Protein AF-A0A7D6A788-F1 (afdb_monomer)

Foldseek 3Di:
DVVVVVVVVVVVVVVVVVVVVVCPDPVVVVLVVLVVVLVVLVVVLPDPPDDPVRSVVSVVVSVVSQVVSCVVPVDGD

pLDDT: mean 93.08, std 6.91, range [67.75, 98.5]

Nearest PDB structures (foldseek):
  6dkm-assembly1_A  TM=7.079E-01  e=5.775E+00  synthetic construct
  7rqc-assembly2_2t  TM=4.075E-01  e=6.635E+00  Thermus thermophilus HB8

Sequence (77 aa):
MRQLLLIIVILIAGFLIYGAIMSSSPESKEKSKDRNAISYCWKEYDKKSLSDEQKRFIASSCEKMESDFRSRYGVNP

Radius of gyration: 20.37 Å; Cα contacts (8 Å, |Δi|>4): 32; chains: 1; bounding box: 35×36×56 Å

Secondary structure (DSSP, 8-state):
-HHHHHHHHHHHHHHHHHHHHHHHSHHHHHHHHHHHHHHHHHHHHT-TTS-HHHHHHHHHHHHHHHHHHHHHHSS--

Solvent-accessible surface area (backbone atoms only — not comparable to full-atom values): 4303 Å² total; per-residue (Å²): 109,71,67,59,53,51,51,52,51,51,53,51,51,51,51,51,52,53,52,52,53,57,61,66,33,71,64,48,47,49,54,51,50,54,38,51,52,41,54,48,43,52,59,59,48,69,41,85,90,54,51,72,67,57,32,54,56,45,47,57,53,34,54,47,51,45,51,53,43,29,74,72,68,78,44,82,111

Organism: Proteus mirabilis (NCBI:txid584)

Structure (mmCIF, N/CA/C/O backbone):
data_AF-A0A7D6A788-F1
#
_entry.id   AF-A0A7D6A788-F1
#
loop_
_atom_site.group_PDB
_atom_site.id
_atom_site.type_symbol
_atom_site.label_atom_id
_atom_site.label_alt_id
_atom_site.label_comp_id
_atom_site.label_asym_id
_atom_site.label_entity_id
_atom_site.label_seq_id
_atom_site.pdbx_PDB_ins_code
_atom_site.Cartn_x
_atom_site.Cartn_y
_atom_site.Cartn_z
_atom_site.occupancy
_atom_site.B_iso_or_equiv
_atom_site.auth_seq_id
_atom_site.auth_comp_id
_atom_site.auth_asym_id
_atom_site.auth_atom_id
_atom_site.pdbx_PDB_model_num
ATOM 1 N N . MET A 1 1 ? 16.064 -26.466 -37.116 1.00 74.50 1 MET A N 1
ATOM 2 C CA . MET A 1 1 ? 15.629 -26.589 -35.700 1.00 74.50 1 MET A CA 1
ATOM 3 C C . MET A 1 1 ? 16.574 -25.894 -34.716 1.00 74.50 1 MET A C 1
ATOM 5 O O . MET A 1 1 ? 16.103 -25.071 -33.947 1.00 74.50 1 MET A O 1
ATOM 9 N N . ARG A 1 2 ? 17.897 -26.124 -34.771 1.00 86.38 2 ARG A N 1
ATOM 10 C CA . ARG A 1 2 ? 18.883 -25.472 -33.878 1.00 86.38 2 ARG A CA 1
ATOM 11 C C . ARG A 1 2 ? 18.863 -23.931 -33.905 1.00 86.38 2 ARG A C 1
ATOM 13 O O . ARG A 1 2 ? 18.921 -23.311 -32.854 1.00 86.38 2 ARG A O 1
ATOM 20 N N . GLN A 1 3 ? 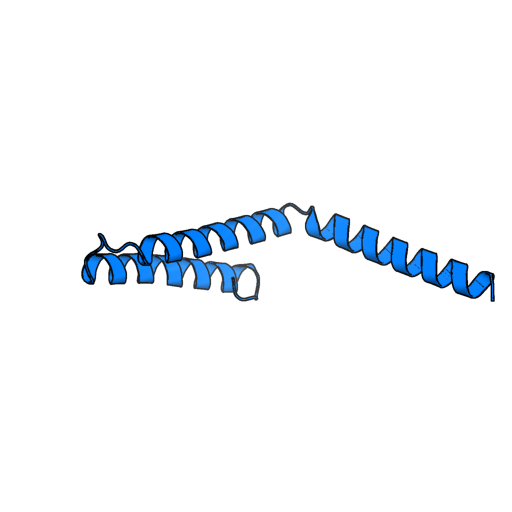18.726 -23.314 -35.081 1.00 86.94 3 GLN A N 1
ATOM 21 C CA . GLN A 1 3 ? 18.642 -21.848 -35.218 1.00 86.94 3 GLN A CA 1
ATOM 22 C C . GLN A 1 3 ? 17.368 -21.253 -34.603 1.00 86.94 3 GLN A C 1
ATOM 24 O O . GLN A 1 3 ? 17.436 -20.224 -33.944 1.00 86.94 3 GLN A O 1
ATOM 29 N N . LEU A 1 4 ? 16.225 -21.928 -34.759 1.00 90.19 4 LEU A N 1
ATOM 30 C CA . LEU A 1 4 ? 14.957 -21.506 -34.154 1.00 90.19 4 LEU A CA 1
ATOM 31 C C . LEU A 1 4 ? 15.024 -21.559 -32.624 1.00 90.19 4 LEU A C 1
ATOM 33 O O . LEU A 1 4 ? 14.599 -20.619 -31.964 1.00 90.19 4 LEU A O 1
ATOM 37 N N . LEU A 1 5 ? 15.626 -22.615 -32.066 1.00 90.44 5 LEU A N 1
ATOM 38 C CA . LEU A 1 5 ? 15.839 -22.731 -30.621 1.00 90.44 5 LEU A CA 1
ATOM 39 C C . LEU A 1 5 ? 16.714 -21.595 -30.078 1.00 90.44 5 LEU A C 1
ATOM 41 O O . LEU A 1 5 ? 16.382 -21.015 -29.051 1.00 90.44 5 LEU A O 1
ATOM 45 N N . LEU A 1 6 ? 17.790 -21.231 -30.781 1.00 93.06 6 LEU A N 1
ATOM 46 C CA . LEU A 1 6 ? 18.653 -20.118 -30.372 1.00 93.06 6 LEU A CA 1
ATOM 47 C C . LEU A 1 6 ? 17.919 -18.772 -30.395 1.00 93.06 6 LEU A C 1
ATOM 49 O O . LEU A 1 6 ? 18.056 -17.995 -29.456 1.00 93.06 6 LEU A O 1
ATOM 53 N N . ILE A 1 7 ? 17.107 -18.512 -31.423 1.00 94.19 7 ILE A N 1
ATOM 54 C CA . ILE A 1 7 ? 16.307 -17.280 -31.517 1.00 94.19 7 ILE A CA 1
ATOM 55 C C . ILE A 1 7 ? 15.306 -17.196 -30.358 1.00 94.19 7 ILE A C 1
ATOM 57 O O . ILE A 1 7 ? 15.206 -16.156 -29.711 1.00 94.19 7 ILE A O 1
ATOM 61 N N . ILE A 1 8 ? 14.608 -18.294 -30.055 1.00 94.62 8 ILE A N 1
ATOM 62 C CA . ILE A 1 8 ? 13.655 -18.353 -28.937 1.00 94.62 8 ILE A CA 1
ATOM 63 C C . ILE A 1 8 ? 14.364 -18.085 -27.605 1.00 94.62 8 ILE A C 1
ATOM 65 O O . ILE A 1 8 ? 13.888 -17.278 -26.811 1.00 94.62 8 ILE A O 1
ATOM 69 N N . VAL A 1 9 ? 15.523 -18.708 -27.371 1.00 95.00 9 VAL A N 1
ATOM 70 C CA . VAL A 1 9 ? 16.307 -18.496 -26.144 1.00 95.00 9 VAL A CA 1
ATOM 71 C C . VAL A 1 9 ? 16.748 -17.037 -26.008 1.00 95.00 9 VAL A C 1
ATOM 73 O O . VAL A 1 9 ? 16.631 -16.471 -24.924 1.00 95.00 9 VAL A O 1
ATOM 76 N N . ILE A 1 10 ? 17.199 -16.405 -27.094 1.00 95.31 10 ILE A N 1
ATOM 77 C CA . ILE A 1 10 ? 17.605 -14.991 -27.088 1.00 95.31 10 ILE A CA 1
ATOM 78 C C . ILE A 1 10 ? 16.415 -14.076 -26.780 1.00 95.31 10 ILE A C 1
ATOM 80 O O . ILE A 1 10 ? 16.550 -13.160 -25.972 1.00 95.31 10 ILE A O 1
ATOM 84 N N . LEU A 1 11 ? 15.246 -14.329 -27.375 1.00 94.31 11 LEU A N 1
ATOM 85 C CA . LEU A 1 11 ? 14.036 -13.542 -27.115 1.00 94.31 11 LEU A CA 1
ATOM 86 C C . LEU A 1 11 ? 13.583 -13.655 -25.656 1.00 94.31 11 LEU A C 1
ATOM 88 O O . LEU A 1 11 ? 13.277 -12.641 -25.030 1.00 94.31 11 LEU A O 1
ATOM 92 N N . ILE A 1 12 ? 13.591 -14.867 -25.096 1.00 93.81 12 ILE A N 1
ATOM 93 C CA . ILE A 1 12 ? 13.248 -15.094 -23.688 1.00 93.81 12 ILE A CA 1
ATOM 94 C C . ILE A 1 12 ? 14.258 -14.387 -22.779 1.00 93.81 12 ILE A C 1
ATOM 96 O O . ILE A 1 12 ? 13.859 -13.658 -21.874 1.00 93.81 12 ILE A O 1
ATOM 100 N N . ALA A 1 13 ? 15.559 -14.550 -23.035 1.00 92.62 13 ALA A N 1
ATOM 101 C CA . ALA A 1 13 ? 16.600 -13.888 -22.254 1.00 92.62 13 ALA A CA 1
ATOM 102 C C . ALA A 1 13 ? 16.464 -12.356 -22.306 1.00 92.62 13 ALA A C 1
ATOM 104 O O . ALA A 1 13 ? 16.521 -11.701 -21.266 1.00 92.62 13 ALA A O 1
ATOM 105 N N . GLY A 1 14 ? 16.208 -11.787 -23.488 1.00 93.44 14 GLY A N 1
ATOM 106 C CA . GLY A 1 14 ? 15.971 -10.353 -23.661 1.00 93.44 14 GLY A CA 1
ATOM 107 C C . GLY A 1 14 ? 14.748 -9.852 -22.888 1.00 93.44 14 GLY A C 1
ATOM 108 O O . GLY A 1 14 ? 14.836 -8.840 -22.193 1.00 93.44 14 GLY A O 1
ATOM 109 N N . PHE A 1 15 ? 13.632 -10.585 -22.938 1.00 91.31 15 PHE A N 1
ATOM 110 C CA . PHE A 1 15 ? 12.419 -10.253 -22.184 1.00 91.31 15 PHE A CA 1
ATOM 111 C C . PHE A 1 15 ? 12.652 -10.273 -20.665 1.00 91.31 15 PHE A C 1
ATOM 113 O O . PHE A 1 15 ? 12.238 -9.352 -19.961 1.00 91.31 15 PHE A O 1
ATOM 120 N N . LEU A 1 16 ? 13.362 -11.287 -20.158 1.00 89.50 16 LEU A N 1
ATOM 121 C CA . LEU A 1 16 ? 13.678 -11.404 -18.732 1.00 89.50 16 LEU A CA 1
ATOM 122 C C . LEU A 1 16 ? 14.594 -10.272 -18.247 1.00 89.50 16 LEU A C 1
ATOM 124 O O . LEU A 1 16 ? 14.341 -9.695 -17.191 1.00 89.50 16 LEU A O 1
ATOM 128 N N . ILE A 1 17 ? 15.623 -9.919 -19.025 1.00 88.88 17 ILE A N 1
ATOM 129 C CA . ILE A 1 17 ? 16.529 -8.806 -18.701 1.00 88.88 17 ILE A CA 1
ATOM 130 C C . ILE A 1 17 ? 15.759 -7.482 -18.674 1.00 88.88 17 ILE A C 1
ATOM 132 O O . ILE A 1 17 ? 15.900 -6.706 -17.729 1.00 88.88 17 ILE A O 1
ATOM 136 N N . TYR A 1 18 ? 14.902 -7.241 -19.669 1.00 85.38 18 TYR A N 1
ATOM 137 C CA . TYR A 1 18 ? 14.065 -6.043 -19.719 1.00 85.38 18 TYR A CA 1
ATOM 138 C C . TYR A 1 18 ? 13.141 -5.934 -18.495 1.00 85.38 18 TYR A C 1
ATOM 140 O O . TYR A 1 18 ? 13.096 -4.890 -17.840 1.00 85.38 18 TYR A O 1
ATOM 148 N N . GLY A 1 19 ? 12.463 -7.027 -18.128 1.00 78.00 19 GLY A N 1
ATOM 149 C CA . GLY A 1 19 ? 11.613 -7.076 -16.936 1.00 78.00 19 GLY A CA 1
ATOM 150 C C . GLY A 1 19 ? 12.386 -6.826 -15.636 1.00 78.00 19 GLY A C 1
ATOM 151 O O . GLY A 1 19 ? 11.928 -6.064 -14.782 1.00 78.00 19 GLY A O 1
ATOM 152 N N . ALA A 1 20 ? 13.584 -7.401 -15.503 1.00 78.44 20 ALA A N 1
ATOM 153 C CA . ALA A 1 20 ? 14.440 -7.194 -14.337 1.00 78.44 20 ALA A CA 1
ATOM 154 C C . ALA A 1 20 ? 14.843 -5.718 -14.181 1.00 78.44 20 ALA A C 1
ATOM 156 O O . ALA A 1 20 ? 14.704 -5.155 -13.093 1.00 78.44 20 ALA A O 1
ATOM 157 N N . ILE A 1 21 ? 15.250 -5.061 -15.271 1.00 78.38 21 ILE A N 1
ATOM 158 C CA . ILE A 1 21 ? 15.619 -3.639 -15.260 1.00 78.38 21 ILE A CA 1
ATOM 159 C C . ILE A 1 21 ? 14.418 -2.778 -14.852 1.00 78.38 21 ILE A C 1
ATOM 161 O O . ILE A 1 21 ? 14.535 -1.967 -13.933 1.00 78.38 21 ILE A O 1
ATOM 165 N N . MET A 1 22 ? 13.246 -3.011 -15.448 1.00 75.56 22 MET A N 1
ATOM 166 C CA . MET A 1 22 ? 12.026 -2.260 -15.135 1.00 75.56 22 MET A CA 1
ATOM 167 C C . MET A 1 22 ? 11.613 -2.411 -13.661 1.00 75.56 22 MET A C 1
ATOM 169 O O . MET A 1 22 ? 11.264 -1.433 -12.999 1.00 75.56 22 MET A O 1
ATOM 173 N N . SER A 1 23 ? 11.734 -3.625 -13.112 1.00 67.75 23 SER A N 1
ATOM 174 C CA . SER A 1 23 ? 11.441 -3.915 -11.701 1.00 67.75 23 SER A CA 1
ATOM 175 C C . SER A 1 23 ? 12.427 -3.274 -10.720 1.00 67.75 23 SER A C 1
ATOM 177 O O . SER A 1 23 ? 12.078 -3.041 -9.562 1.00 67.75 23 SER A O 1
ATOM 179 N N . SER A 1 24 ? 13.639 -2.952 -11.175 1.00 74.00 24 SER A N 1
ATOM 180 C CA . SER A 1 24 ? 14.694 -2.342 -10.362 1.00 74.00 24 SER A CA 1
ATOM 181 C C . SER A 1 24 ? 14.695 -0.812 -10.388 1.00 74.00 24 SER A C 1
ATOM 183 O O . SER A 1 24 ? 15.471 -0.199 -9.645 1.00 74.00 24 SER A O 1
ATOM 185 N N . SER A 1 25 ? 13.836 -0.206 -11.215 1.00 82.31 25 SER A N 1
ATOM 186 C CA . SER A 1 25 ? 13.747 1.244 -11.353 1.00 82.31 25 SER A CA 1
ATOM 187 C C . SER A 1 25 ? 13.377 1.920 -10.019 1.00 82.31 25 SER A C 1
ATOM 189 O O . SER A 1 25 ? 12.730 1.317 -9.157 1.00 82.31 25 SER A O 1
ATOM 191 N N . PRO A 1 26 ? 13.794 3.177 -9.792 1.00 82.81 26 PRO A N 1
ATOM 192 C CA . PRO A 1 26 ? 13.364 3.925 -8.611 1.00 82.81 26 PRO A CA 1
ATOM 193 C C . PRO A 1 26 ? 11.833 3.999 -8.502 1.00 82.81 26 PRO A C 1
ATOM 195 O O . PRO A 1 26 ? 11.285 3.782 -7.425 1.00 82.81 26 PRO A O 1
ATOM 198 N N . GLU A 1 27 ? 11.148 4.187 -9.632 1.00 87.62 27 GLU A N 1
ATOM 199 C CA . GLU A 1 27 ? 9.687 4.276 -9.705 1.00 87.62 27 GLU A CA 1
ATOM 200 C 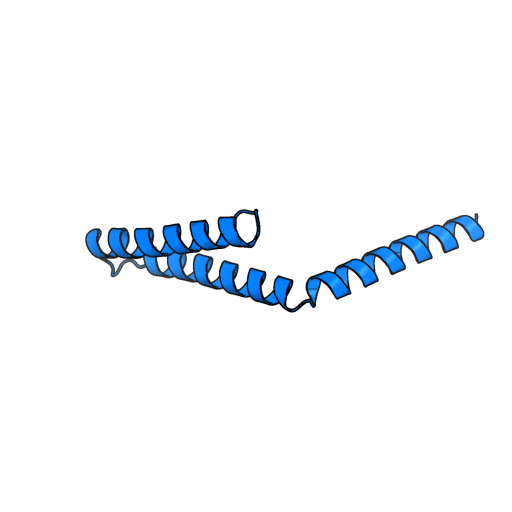C . GLU A 1 27 ? 8.991 2.973 -9.278 1.00 87.62 27 GLU A C 1
ATOM 202 O O . GLU A 1 27 ? 8.034 3.009 -8.505 1.00 87.62 27 GLU A O 1
ATOM 207 N N . SER A 1 28 ? 9.472 1.801 -9.711 1.00 85.38 28 SER A N 1
ATOM 208 C CA . SER A 1 28 ? 8.874 0.516 -9.312 1.00 85.38 28 SER A CA 1
ATOM 209 C C . SER A 1 28 ? 9.026 0.249 -7.811 1.00 85.38 28 SER A C 1
ATOM 211 O O . SER A 1 28 ? 8.125 -0.318 -7.180 1.00 85.38 28 SER A O 1
ATOM 213 N N . LYS A 1 29 ? 10.148 0.677 -7.220 1.00 90.38 29 LYS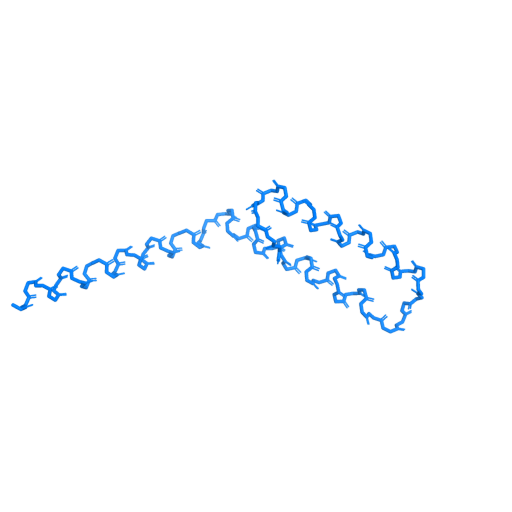 A N 1
ATOM 214 C CA . LYS A 1 29 ? 10.393 0.587 -5.775 1.00 90.38 29 LYS A CA 1
ATOM 215 C C . LYS A 1 29 ? 9.489 1.535 -4.996 1.00 90.38 29 LYS A C 1
ATOM 217 O O . LYS A 1 29 ? 8.905 1.110 -4.000 1.00 90.38 29 LYS A O 1
ATOM 222 N N . GLU A 1 30 ? 9.335 2.775 -5.453 1.00 93.94 30 GLU A N 1
ATOM 223 C CA . GLU A 1 30 ? 8.413 3.743 -4.849 1.00 93.94 30 GLU A CA 1
ATOM 224 C C . GLU A 1 30 ? 6.963 3.268 -4.935 1.00 93.94 30 GLU A C 1
ATOM 226 O O . GLU A 1 30 ? 6.279 3.205 -3.915 1.00 93.94 30 GLU A O 1
ATOM 231 N N . LYS 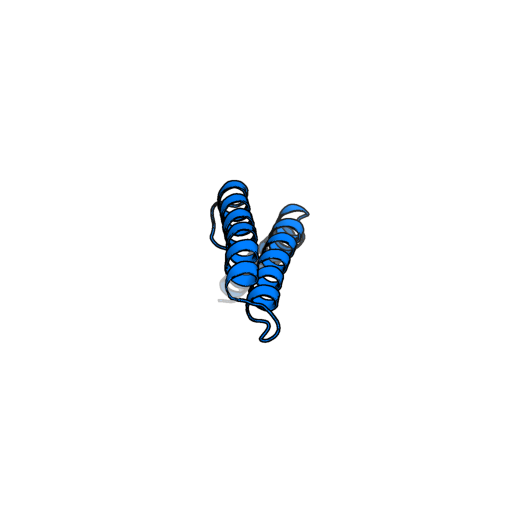A 1 31 ? 6.533 2.781 -6.102 1.00 94.56 31 LYS A N 1
ATOM 232 C CA . LYS A 1 31 ? 5.211 2.173 -6.283 1.00 94.56 31 LYS A CA 1
ATOM 233 C C . LYS A 1 31 ? 4.977 1.007 -5.326 1.00 94.56 31 LYS A C 1
ATOM 235 O O . LYS A 1 31 ? 3.910 0.892 -4.729 1.00 94.56 31 LYS A O 1
ATOM 240 N N . SER A 1 32 ? 5.970 0.139 -5.147 1.00 94.38 32 SER A N 1
ATOM 241 C CA . SER A 1 32 ? 5.864 -0.987 -4.210 1.00 94.38 32 SER A CA 1
ATOM 242 C C . SER A 1 32 ? 5.792 -0.515 -2.755 1.00 94.38 32 SER A C 1
ATOM 244 O O . SER A 1 32 ? 5.012 -1.048 -1.968 1.00 94.38 32 SER A O 1
ATOM 246 N N . LYS A 1 33 ? 6.566 0.512 -2.39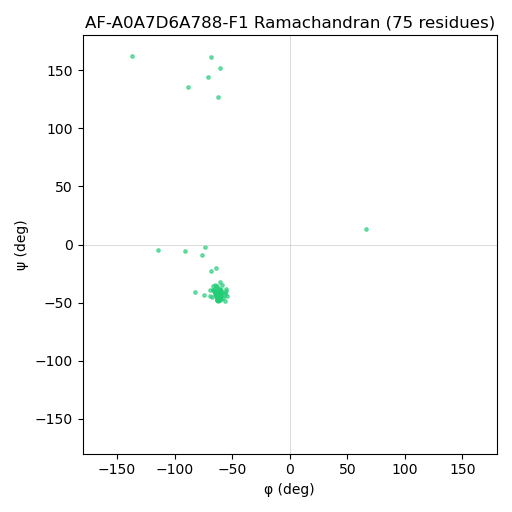2 1.00 96.12 33 LYS A N 1
ATOM 247 C CA . LYS A 1 33 ? 6.544 1.122 -1.058 1.00 96.12 33 LYS A CA 1
ATOM 248 C C . LYS A 1 33 ? 5.186 1.755 -0.747 1.00 96.12 33 LYS A C 1
ATOM 250 O O . LYS A 1 33 ? 4.647 1.498 0.327 1.00 96.12 33 LYS A O 1
ATOM 255 N N . ASP A 1 34 ? 4.625 2.524 -1.677 1.00 97.19 34 ASP A N 1
ATOM 256 C CA . ASP A 1 34 ? 3.325 3.180 -1.504 1.00 97.19 34 ASP A CA 1
ATOM 257 C C . ASP A 1 34 ? 2.204 2.142 -1.343 1.00 97.19 34 ASP A C 1
ATOM 259 O O . ASP A 1 34 ? 1.386 2.240 -0.427 1.00 97.19 34 ASP A O 1
ATOM 263 N N . ARG A 1 35 ? 2.230 1.076 -2.157 1.00 97.38 35 ARG A N 1
ATOM 264 C CA . ARG A 1 35 ? 1.319 -0.072 -2.027 1.00 97.38 35 ARG A CA 1
ATOM 265 C C . ARG A 1 35 ? 1.414 -0.728 -0.646 1.00 97.38 35 ARG A C 1
ATOM 267 O O . ARG A 1 35 ? 0.397 -0.992 -0.007 1.00 97.38 35 ARG A O 1
ATOM 274 N N . ASN A 1 36 ? 2.631 -0.966 -0.162 1.00 97.94 36 ASN A N 1
ATOM 275 C CA . ASN A 1 36 ? 2.849 -1.567 1.153 1.00 97.94 36 ASN A CA 1
ATOM 276 C C . ASN A 1 36 ? 2.345 -0.667 2.290 1.00 97.94 36 ASN A C 1
ATOM 278 O O . ASN A 1 36 ? 1.792 -1.173 3.265 1.00 97.94 36 ASN A O 1
ATOM 282 N N . ALA A 1 37 ? 2.494 0.654 2.164 1.00 98.00 37 ALA A N 1
ATOM 283 C CA . ALA A 1 37 ? 1.971 1.605 3.140 1.00 98.00 37 ALA A CA 1
ATOM 284 C C . ALA A 1 37 ? 0.433 1.579 3.199 1.00 98.00 37 ALA A C 1
ATOM 286 O O . ALA A 1 37 ? -0.132 1.595 4.290 1.00 98.00 37 ALA A O 1
ATOM 287 N N . ILE A 1 38 ? -0.243 1.469 2.050 1.00 98.38 38 ILE A N 1
ATOM 288 C CA . ILE A 1 38 ? -1.707 1.311 1.970 1.00 98.38 38 ILE A CA 1
ATOM 289 C C . ILE A 1 38 ? -2.149 0.003 2.630 1.00 98.38 38 ILE A C 1
ATOM 291 O O . ILE A 1 38 ? -3.045 0.004 3.472 1.00 98.38 38 ILE A O 1
ATOM 295 N N . SER A 1 39 ? -1.484 -1.110 2.307 1.00 98.25 39 SER A N 1
ATOM 296 C CA . SER A 1 39 ? -1.770 -2.408 2.931 1.00 98.25 39 SER A CA 1
ATOM 297 C C . SER A 1 39 ? -1.594 -2.357 4.453 1.00 98.25 39 SER A C 1
ATOM 299 O O . SER A 1 39 ? -2.423 -2.880 5.199 1.00 98.25 39 SER A O 1
ATOM 301 N N . TYR A 1 40 ? -0.549 -1.675 4.926 1.00 98.19 40 TYR A N 1
ATOM 302 C CA . TYR A 1 40 ? -0.335 -1.454 6.351 1.00 98.19 40 TYR A CA 1
ATOM 303 C C . TYR A 1 40 ? -1.439 -0.591 6.979 1.00 98.19 40 TYR A C 1
ATOM 305 O O . TYR A 1 40 ? -1.912 -0.924 8.060 1.00 98.19 40 TYR A O 1
ATOM 313 N N . CYS A 1 41 ? -1.899 0.466 6.302 1.00 98.19 41 CYS A N 1
ATOM 314 C CA . CYS A 1 41 ? -2.998 1.313 6.774 1.00 98.19 41 CYS A CA 1
ATOM 315 C C . CYS A 1 41 ? -4.268 0.494 7.049 1.00 98.19 41 CYS A C 1
ATOM 317 O O . CYS A 1 41 ? -4.830 0.561 8.143 1.00 98.19 41 CYS A O 1
ATOM 319 N N . TRP A 1 42 ? -4.666 -0.358 6.101 1.00 98.25 42 TRP A N 1
ATOM 320 C CA . TRP A 1 42 ? -5.830 -1.231 6.270 1.00 98.25 42 TRP A CA 1
ATOM 321 C C . TRP A 1 42 ? -5.631 -2.293 7.353 1.00 98.25 42 TRP A C 1
ATOM 323 O O . TRP A 1 42 ? -6.541 -2.578 8.128 1.00 98.25 42 TRP A O 1
ATOM 333 N N . LYS A 1 43 ? -4.413 -2.819 7.496 1.00 97.88 43 LYS A N 1
ATOM 334 C CA . LYS A 1 43 ? -4.083 -3.711 8.612 1.00 97.88 43 LYS A CA 1
ATOM 335 C C . LYS A 1 43 ? -4.244 -3.022 9.974 1.00 97.88 43 LYS A C 1
ATOM 337 O O . LYS A 1 43 ? -4.677 -3.657 10.934 1.00 97.88 43 LYS A O 1
ATOM 342 N N . GLU A 1 44 ? -3.885 -1.744 10.075 1.00 97.44 44 GLU A N 1
ATOM 343 C CA . GLU A 1 44 ? -4.079 -0.957 11.296 1.00 97.44 44 GLU A CA 1
ATOM 344 C C . GLU A 1 44 ? -5.564 -0.675 11.557 1.00 97.44 44 GLU A C 1
ATOM 346 O O . GLU A 1 44 ? -5.998 -0.789 12.702 1.00 97.44 44 GLU A O 1
ATOM 351 N N . TYR A 1 45 ? -6.350 -0.393 10.512 1.00 97.50 45 TYR A N 1
ATOM 352 C CA . TYR A 1 45 ? -7.810 -0.243 10.584 1.00 97.50 45 TYR A CA 1
ATOM 353 C C . TYR A 1 45 ? -8.509 -1.478 11.188 1.00 97.50 45 TYR A C 1
ATOM 355 O O . TYR A 1 45 ? -9.432 -1.341 11.996 1.00 97.50 45 TYR A O 1
ATOM 363 N N . ASP A 1 46 ? -8.036 -2.685 10.865 1.00 97.00 46 ASP A N 1
ATOM 364 C CA . ASP A 1 46 ? -8.624 -3.949 11.331 1.00 97.00 46 ASP A CA 1
ATOM 365 C C . ASP A 1 46 ? -8.353 -4.270 12.814 1.00 97.00 46 ASP A C 1
ATOM 367 O O . ASP A 1 46 ? -8.841 -5.275 13.351 1.00 97.00 46 ASP A O 1
ATOM 371 N N . LYS A 1 47 ? -7.595 -3.428 13.528 1.00 97.62 47 LYS A N 1
ATOM 372 C CA . LYS A 1 47 ? -7.316 -3.644 14.951 1.00 97.62 47 LYS A CA 1
ATOM 373 C C . LYS A 1 47 ? -8.599 -3.618 15.782 1.00 97.62 47 LYS A C 1
ATOM 375 O O . LYS A 1 47 ? -9.352 -2.648 15.807 1.00 97.62 47 LYS A O 1
ATOM 380 N N . LYS A 1 48 ? -8.791 -4.679 16.573 1.00 96.19 48 LYS A N 1
ATOM 381 C CA . LYS A 1 48 ? -9.938 -4.839 17.487 1.00 96.19 48 LYS A CA 1
ATOM 382 C C . LYS A 1 48 ? -9.996 -3.795 18.605 1.00 96.19 48 LYS A C 1
ATOM 384 O O . LYS A 1 48 ? -11.048 -3.612 19.197 1.00 96.19 48 LYS A O 1
ATOM 389 N N . SER A 1 49 ? -8.872 -3.149 18.912 1.00 96.94 49 SER A N 1
ATOM 390 C CA . SER A 1 49 ? -8.775 -2.115 19.946 1.00 96.94 49 SER A CA 1
ATOM 391 C C . SER A 1 49 ? -9.346 -0.763 19.516 1.00 96.94 49 SER A C 1
ATOM 393 O O . SER A 1 49 ? -9.417 0.139 20.343 1.00 96.94 49 SER A O 1
ATOM 395 N N . LEU A 1 50 ? -9.686 -0.593 18.235 1.00 96.25 50 LEU A N 1
ATOM 396 C CA . LEU A 1 50 ? -10.185 0.667 17.700 1.00 96.25 50 LEU A CA 1
ATOM 397 C C . LEU A 1 50 ? -11.701 0.764 17.844 1.00 96.25 50 LEU A C 1
ATOM 399 O O . LEU A 1 50 ? -12.424 -0.177 17.507 1.00 96.25 50 LEU A O 1
ATOM 403 N N . SER A 1 51 ? -12.172 1.930 18.280 1.00 97.31 51 SER A N 1
ATOM 404 C CA . SER A 1 51 ? -13.585 2.291 18.196 1.00 97.31 51 SER A CA 1
ATOM 405 C C . SER A 1 51 ? -14.012 2.503 16.740 1.00 97.31 51 SER A C 1
ATOM 407 O O . SER A 1 51 ? -13.187 2.755 15.858 1.00 97.31 51 SER A O 1
ATOM 409 N N . ASP A 1 52 ? -15.318 2.461 16.481 1.00 96.62 52 ASP A N 1
ATOM 410 C CA . ASP A 1 52 ? -15.860 2.708 15.138 1.00 96.62 52 ASP A CA 1
ATOM 411 C C . ASP A 1 52 ? -15.524 4.111 14.614 1.00 96.62 52 ASP A C 1
ATOM 413 O O . ASP A 1 52 ? -15.317 4.302 13.416 1.00 96.62 52 ASP A O 1
ATOM 417 N N . GLU A 1 53 ? -15.426 5.100 15.503 1.00 96.38 53 GLU A N 1
ATOM 418 C CA . GLU A 1 53 ? -15.017 6.459 15.146 1.00 96.38 53 GLU A CA 1
ATOM 419 C C . GLU A 1 53 ? -13.547 6.508 14.711 1.00 96.38 53 GLU A C 1
ATOM 421 O O . GLU A 1 53 ? -13.231 7.057 13.654 1.00 96.38 53 GLU A O 1
ATOM 426 N N . GLN A 1 54 ? -12.657 5.850 15.461 1.00 96.94 54 GLN A N 1
ATOM 427 C CA . GLN A 1 54 ? -11.245 5.731 15.089 1.00 96.94 54 GLN A CA 1
ATOM 428 C C . GLN A 1 54 ? -11.083 4.991 13.758 1.00 96.94 54 GLN A C 1
ATOM 430 O O . GLN A 1 54 ? -10.292 5.406 12.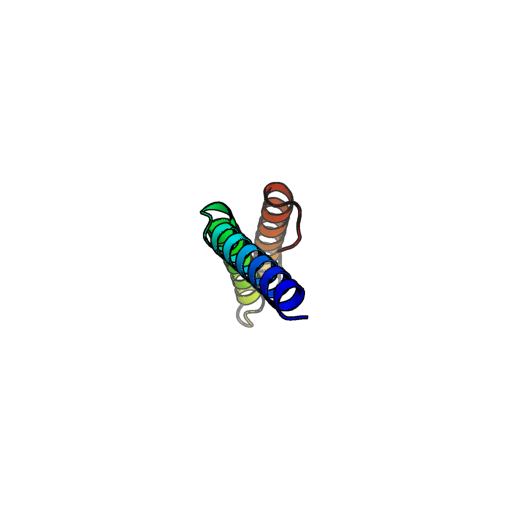912 1.00 96.94 54 GLN A O 1
ATOM 435 N N . LYS A 1 55 ? -11.873 3.935 13.536 1.00 97.69 55 LYS A N 1
ATOM 436 C CA . LYS A 1 55 ? -11.903 3.208 12.264 1.00 97.69 55 LYS A CA 1
ATOM 437 C C . LY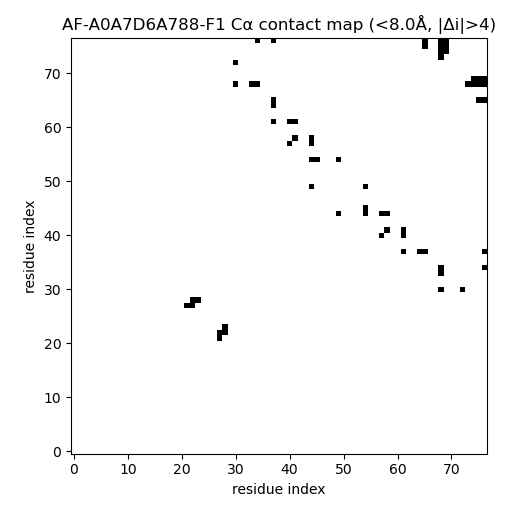S A 1 55 ? -12.313 4.104 11.103 1.00 97.69 55 LYS A C 1
ATOM 439 O O . LYS A 1 55 ? -11.621 4.118 10.093 1.00 97.69 55 LYS A O 1
ATOM 444 N N . ARG A 1 56 ? -13.389 4.887 11.233 1.00 97.06 56 ARG A N 1
ATOM 445 C CA . ARG A 1 56 ? -13.820 5.832 10.182 1.00 97.06 56 ARG A CA 1
ATOM 446 C C . ARG A 1 56 ? -12.737 6.861 9.860 1.00 97.06 56 ARG A C 1
ATOM 448 O O . ARG A 1 56 ? -12.484 7.135 8.690 1.00 97.06 56 ARG A O 1
ATOM 455 N N . PHE A 1 57 ? -12.067 7.387 10.885 1.00 96.19 57 PHE A N 1
ATOM 456 C CA . PHE A 1 57 ? -10.957 8.318 10.697 1.00 96.19 57 PHE A CA 1
ATOM 457 C C . PHE A 1 57 ? -9.790 7.672 9.933 1.00 96.19 57 PHE A C 1
ATOM 459 O O . PHE A 1 57 ? -9.309 8.234 8.948 1.00 96.19 57 PHE A O 1
ATOM 466 N N . ILE A 1 58 ? -9.378 6.464 10.322 1.00 97.19 58 ILE A N 1
ATOM 467 C CA . ILE A 1 58 ? -8.305 5.729 9.638 1.00 97.19 58 ILE A CA 1
ATOM 468 C C . ILE A 1 58 ? -8.706 5.386 8.199 1.00 97.19 58 ILE A C 1
ATOM 470 O O . ILE A 1 58 ? -7.916 5.628 7.290 1.00 97.19 58 ILE A O 1
ATOM 474 N N . ALA A 1 59 ? -9.934 4.907 7.973 1.00 98.31 59 ALA A N 1
ATOM 475 C CA . ALA A 1 59 ? -10.441 4.587 6.638 1.00 98.31 59 ALA A CA 1
ATOM 476 C C . ALA A 1 59 ? -10.322 5.783 5.687 1.00 98.31 59 ALA A C 1
ATOM 478 O O . ALA A 1 59 ? -9.796 5.630 4.590 1.00 98.31 59 ALA A O 1
ATOM 479 N N . SER A 1 60 ? -10.686 6.989 6.141 1.00 97.94 60 SER A N 1
ATOM 480 C CA . SER A 1 60 ? -10.558 8.205 5.325 1.00 97.94 60 SER A CA 1
ATOM 481 C C . SER A 1 60 ? -9.112 8.481 4.882 1.00 97.94 60 SER A C 1
ATOM 483 O O . SER A 1 60 ? -8.867 8.936 3.764 1.00 97.94 60 SER A O 1
ATOM 485 N N . SER A 1 61 ? -8.137 8.154 5.738 1.00 97.56 61 SER A N 1
ATOM 486 C CA . SER A 1 61 ? -6.715 8.285 5.417 1.00 97.56 61 SER A CA 1
ATOM 487 C C . SER A 1 61 ? -6.259 7.191 4.452 1.00 97.56 61 SER A C 1
ATOM 489 O O . SER A 1 61 ? -5.566 7.498 3.482 1.00 97.56 61 SER A O 1
ATOM 491 N N . CYS A 1 62 ? -6.675 5.937 4.665 1.00 98.25 62 CYS A N 1
ATOM 492 C CA . CYS A 1 62 ? -6.327 4.829 3.775 1.00 98.25 62 CYS A CA 1
ATOM 493 C C . CYS A 1 62 ? -6.900 5.048 2.365 1.00 98.25 62 CYS A C 1
ATOM 495 O O . CYS A 1 62 ? -6.163 4.970 1.386 1.00 98.25 62 CYS A O 1
ATOM 497 N N . GLU A 1 63 ? -8.175 5.424 2.250 1.00 98.38 63 GLU A N 1
ATOM 498 C CA . GLU A 1 63 ? -8.837 5.725 0.973 1.00 98.38 63 GLU A CA 1
ATOM 499 C C . GLU A 1 63 ? -8.169 6.889 0.233 1.00 98.38 63 GLU A C 1
ATOM 501 O O . GLU A 1 63 ? -7.999 6.844 -0.991 1.00 98.38 63 GLU A O 1
ATOM 506 N N . LYS A 1 64 ? -7.727 7.920 0.967 1.00 98.19 64 LYS A N 1
ATOM 507 C CA . LYS A 1 64 ? -6.933 9.003 0.385 1.00 98.19 64 LYS A CA 1
ATOM 508 C C . LYS A 1 64 ? -5.613 8.486 -0.185 1.00 98.19 64 LYS A C 1
ATOM 510 O O . LYS A 1 64 ? -5.278 8.837 -1.315 1.00 98.19 64 LYS A O 1
ATOM 515 N N . MET A 1 65 ? -4.886 7.648 0.553 1.00 98.12 65 MET A N 1
ATOM 516 C CA . MET A 1 65 ? -3.637 7.057 0.061 1.00 98.12 65 MET A CA 1
ATOM 517 C C . MET A 1 65 ? -3.867 6.235 -1.213 1.00 98.12 65 MET A C 1
ATOM 519 O O . MET A 1 65 ? -3.075 6.326 -2.148 1.00 98.12 65 MET A O 1
ATOM 523 N N . GLU A 1 66 ? -4.969 5.487 -1.300 1.00 98.50 66 GLU A N 1
ATOM 524 C CA . GLU A 1 66 ? -5.328 4.777 -2.530 1.00 98.50 66 GLU A CA 1
ATOM 525 C C . GLU A 1 66 ? -5.660 5.716 -3.690 1.00 98.50 66 GLU A C 1
ATOM 527 O O . GLU A 1 66 ? -5.287 5.448 -4.833 1.00 98.50 66 GLU A O 1
ATOM 532 N N . SER A 1 67 ? -6.366 6.815 -3.418 1.00 98.44 67 SER A N 1
ATOM 533 C CA . SER A 1 67 ? -6.663 7.834 -4.424 1.00 98.44 67 SER A CA 1
ATOM 534 C C . SER A 1 67 ? -5.381 8.463 -4.966 1.00 98.44 67 SER A C 1
ATOM 536 O O . SER A 1 67 ? -5.213 8.572 -6.181 1.00 98.44 67 SER A O 1
ATOM 538 N N . ASP A 1 68 ? -4.454 8.818 -4.077 1.00 97.81 68 ASP A N 1
ATOM 539 C CA . ASP A 1 68 ? -3.157 9.386 -4.439 1.00 97.81 68 ASP A CA 1
ATOM 540 C C . ASP A 1 68 ? -2.319 8.359 -5.234 1.00 97.81 68 ASP A C 1
ATOM 542 O O . ASP A 1 68 ? -1.706 8.703 -6.247 1.00 97.81 68 ASP A O 1
ATOM 546 N N . PHE A 1 69 ? -2.369 7.076 -4.856 1.00 98.31 69 PHE A N 1
ATOM 547 C CA . PHE A 1 69 ? -1.728 5.978 -5.587 1.00 98.31 69 PHE A CA 1
ATOM 548 C C . PHE A 1 69 ? -2.289 5.816 -7.004 1.00 98.31 69 PHE A C 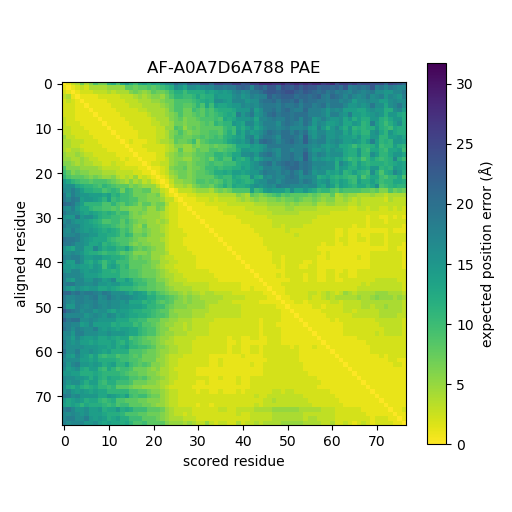1
ATOM 550 O O . PHE A 1 69 ? -1.523 5.748 -7.969 1.00 98.31 69 PHE A O 1
ATOM 557 N N . ARG A 1 70 ? -3.620 5.791 -7.152 1.00 98.06 70 ARG A N 1
ATOM 558 C CA . ARG A 1 70 ? -4.283 5.724 -8.464 1.00 98.06 70 ARG A CA 1
ATOM 559 C C . ARG A 1 70 ? -3.914 6.927 -9.325 1.00 98.06 70 ARG A C 1
ATOM 561 O O . ARG A 1 70 ? -3.595 6.750 -10.497 1.00 98.06 70 ARG A O 1
ATOM 568 N N . SER A 1 71 ? -3.902 8.126 -8.741 1.00 97.56 71 SER A N 1
ATOM 569 C CA . SER A 1 71 ? -3.520 9.353 -9.447 1.00 97.56 71 SER A CA 1
ATOM 570 C C . SER A 1 71 ? -2.066 9.332 -9.915 1.00 97.56 71 SER A C 1
ATOM 572 O O . SER A 1 71 ? -1.771 9.882 -10.973 1.00 97.56 71 SER A O 1
ATOM 574 N N . ARG A 1 72 ? -1.155 8.734 -9.139 1.00 95.62 72 ARG A N 1
ATOM 575 C CA . ARG A 1 72 ? 0.277 8.692 -9.460 1.00 95.62 72 ARG A CA 1
ATOM 576 C C . ARG A 1 72 ? 0.636 7.584 -10.449 1.00 95.62 72 ARG A C 1
ATOM 578 O O . ARG A 1 72 ? 1.448 7.815 -11.334 1.00 95.62 72 ARG A O 1
ATOM 585 N N . TYR A 1 73 ? 0.053 6.393 -10.301 1.00 95.31 73 TYR A N 1
ATOM 586 C CA . TYR A 1 73 ? 0.491 5.190 -11.024 1.00 95.31 73 TYR A CA 1
ATOM 587 C C . TYR A 1 73 ? -0.532 4.631 -12.019 1.00 95.31 73 TYR A C 1
ATOM 589 O O . TYR A 1 73 ? -0.236 3.634 -12.681 1.00 95.31 73 TYR A O 1
ATOM 597 N N . GLY A 1 74 ? -1.740 5.201 -12.086 1.00 95.50 74 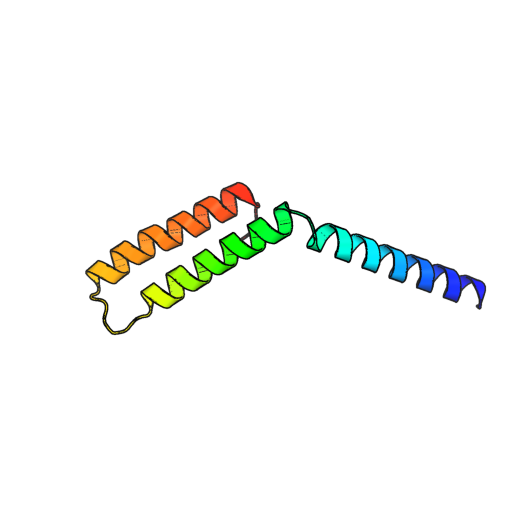GLY A N 1
ATOM 598 C CA . GLY A 1 74 ? -2.795 4.798 -13.024 1.00 95.50 74 GLY A CA 1
ATOM 599 C C . GLY A 1 74 ? -3.357 3.390 -12.803 1.00 95.50 74 GLY A C 1
ATOM 600 O O . GLY A 1 74 ? -4.037 2.858 -13.675 1.00 95.50 74 GLY A O 1
ATOM 601 N N . VAL A 1 75 ? -3.064 2.759 -11.663 1.00 94.94 75 VAL A N 1
ATOM 602 C CA . VAL A 1 75 ? -3.531 1.409 -11.315 1.00 94.94 75 VAL A CA 1
ATOM 603 C C . VAL A 1 75 ? -3.977 1.362 -9.861 1.00 94.94 75 VAL A C 1
ATOM 605 O O . VAL A 1 75 ? -3.589 2.215 -9.064 1.00 94.94 75 VAL A O 1
ATOM 608 N N . ASN A 1 76 ? -4.757 0.344 -9.501 1.00 95.00 76 ASN A N 1
ATOM 609 C CA . ASN A 1 76 ? -5.118 0.116 -8.107 1.00 95.00 76 ASN A CA 1
ATOM 610 C C . ASN A 1 76 ? -3.906 -0.376 -7.289 1.00 95.00 76 ASN A C 1
ATOM 612 O O . ASN A 1 76 ? -3.059 -1.110 -7.833 1.00 95.00 76 ASN A O 1
ATOM 616 N N . PRO A 1 77 ? -3.800 0.052 -6.017 1.00 91.62 77 PRO A N 1
ATOM 617 C CA . PRO A 1 77 ? -2.832 -0.491 -5.069 1.00 91.62 77 PRO A CA 1
ATOM 618 C C . PRO A 1 77 ? -3.097 -1.969 -4.757 1.00 91.62 77 PRO A C 1
ATOM 620 O O . PRO A 1 77 ? -4.077 -2.551 -5.264 1.00 91.62 77 PRO A O 1
#

Mean predicted aligned error: 6.97 Å